Protein AF-A0A674GFD9-F1 (afdb_monomer_lite)

InterPro domains:
  IPR001841 Zinc finger, RING-type [PS50089] (18-59)
  IPR001841 Zinc finger, RING-type [SM00184] (18-58)
  IPR013083 Zinc finger, RING/FYVE/PHD-type [G3DSA:3.30.40.10] (4-87)
  IPR017907 Zinc finger, RING-type, conserved site [PS00518] (34-43)
  IPR027370 Zinc finger, RING-type, eukaryotic [PF13445] (18-56)
  IPR050143 Tripartite motif-containing [PTHR24103] (15-79)

Radius of gyration: 15.79 Å; chains: 1; bounding box: 35×32×41 Å

Sequence (114 aa):
MAAVIELERLQRVLELHCSCCLQLFAEPVRVTGCGHSFCRGCILRYCAGRRRAACPLCRRAFEPQHLRPNRELAALLSLIPRDLNYSGTLRCKLQIIIRGNIELSELSSRVHWP

Foldseek 3Di:
DVVVVVVVVVCVVVVQAAPQLRAGADQWKAQQPPGDIHHPVRQCVVCPPDPWRADPPPRHTGDPVSIDGPVVSVVVVVPDDCVRVPDPPPRSVVRVCVVDPDDPVVVPPPDDDD

pLDDT: mean 73.11, std 19.87, range [34.31, 96.38]

Structure (mmCIF, N/CA/C/O backbone):
data_AF-A0A674GFD9-F1
#
_entry.id   AF-A0A674GFD9-F1
#
loop_
_atom_site.group_PDB
_atom_site.id
_atom_site.type_symbol
_atom_site.label_atom_id
_atom_site.label_alt_id
_atom_site.label_comp_id
_atom_site.label_asym_id
_atom_site.label_entity_id
_atom_site.label_seq_id
_atom_site.pdbx_PDB_ins_code
_atom_site.Cartn_x
_atom_site.Cartn_y
_atom_site.Cartn_z
_atom_site.occupancy
_atom_site.B_iso_or_equiv
_atom_site.auth_seq_id
_atom_site.auth_comp_id
_atom_site.auth_asym_id
_atom_site.auth_atom_id
_atom_site.pdbx_PDB_model_num
ATOM 1 N N . MET A 1 1 ? -19.118 6.050 21.189 1.00 57.38 1 MET A N 1
ATOM 2 C CA . MET A 1 1 ? -18.974 6.969 20.034 1.00 57.38 1 MET A CA 1
ATOM 3 C C . MET A 1 1 ? -17.670 7.768 20.083 1.00 57.38 1 MET A C 1
ATOM 5 O O . MET A 1 1 ? -16.923 7.675 19.126 1.00 57.38 1 MET A O 1
ATOM 9 N N . ALA A 1 2 ? -17.320 8.451 21.182 1.00 59.75 2 ALA A N 1
ATOM 10 C CA . ALA A 1 2 ? -16.053 9.201 21.290 1.00 59.75 2 ALA A CA 1
ATOM 11 C C . ALA A 1 2 ? -14.779 8.362 21.024 1.00 59.75 2 ALA A C 1
ATOM 13 O O . ALA A 1 2 ? -13.908 8.789 20.278 1.00 59.75 2 ALA A O 1
ATOM 14 N N . ALA A 1 3 ? -14.705 7.131 21.547 1.00 61.94 3 ALA A N 1
ATOM 15 C CA . ALA A 1 3 ? -13.560 6.239 21.318 1.00 61.94 3 ALA A CA 1
ATOM 16 C C . ALA A 1 3 ? -13.393 5.799 19.847 1.00 61.94 3 ALA A C 1
ATOM 18 O O . ALA A 1 3 ? -12.276 5.582 19.390 1.00 61.94 3 ALA A O 1
ATOM 19 N N . VAL A 1 4 ? -14.496 5.698 19.095 1.00 63.72 4 VAL A N 1
ATOM 20 C CA . VAL A 1 4 ? -14.466 5.357 17.661 1.00 63.72 4 VAL A CA 1
ATOM 21 C C . VAL A 1 4 ? -13.934 6.542 16.857 1.00 63.72 4 VAL A C 1
ATOM 23 O O . VAL A 1 4 ? -13.088 6.361 15.990 1.00 63.72 4 VAL A O 1
ATOM 26 N N . ILE A 1 5 ? -14.355 7.759 17.214 1.00 63.00 5 ILE A N 1
ATOM 27 C CA . ILE A 1 5 ? -13.889 8.998 16.578 1.00 63.00 5 ILE A CA 1
ATOM 28 C C . ILE A 1 5 ? -12.377 9.188 16.784 1.00 63.00 5 ILE A C 1
ATOM 30 O O . ILE A 1 5 ? -11.678 9.525 15.828 1.00 63.00 5 ILE A O 1
ATOM 34 N N . GLU A 1 6 ? -11.839 8.901 17.976 1.00 73.88 6 GLU A N 1
ATOM 35 C CA . GLU A 1 6 ? -10.387 9.023 18.188 1.00 73.88 6 GLU A CA 1
ATOM 36 C C . GLU A 1 6 ? -9.584 7.952 17.448 1.00 73.88 6 GLU A C 1
ATOM 38 O O . GLU A 1 6 ? -8.525 8.264 16.904 1.00 73.88 6 GLU A O 1
ATOM 43 N N . LEU A 1 7 ? -10.099 6.726 17.322 1.00 68.12 7 LEU A N 1
ATOM 44 C CA . LEU A 1 7 ? -9.469 5.700 16.488 1.00 68.12 7 LEU A CA 1
ATOM 45 C C . LEU A 1 7 ? -9.463 6.089 15.003 1.00 68.12 7 LEU A C 1
ATOM 47 O O . LEU A 1 7 ? -8.433 5.957 14.345 1.00 68.12 7 LEU A O 1
ATOM 51 N N . GLU A 1 8 ? -10.566 6.619 14.476 1.00 67.38 8 GLU A N 1
ATOM 52 C CA . GLU A 1 8 ? -10.638 7.095 13.088 1.00 67.38 8 GLU A CA 1
ATOM 53 C C . GLU A 1 8 ? -9.679 8.266 12.827 1.00 67.38 8 GLU A C 1
ATOM 55 O O . GLU A 1 8 ? -9.031 8.332 11.777 1.00 67.38 8 GLU A O 1
ATOM 60 N N . ARG A 1 9 ? -9.539 9.187 13.788 1.00 72.00 9 ARG A N 1
ATOM 61 C CA . ARG A 1 9 ? -8.575 10.294 13.693 1.00 72.00 9 ARG A CA 1
ATOM 62 C C . ARG A 1 9 ? -7.139 9.786 13.711 1.00 72.00 9 ARG A C 1
ATOM 64 O O . ARG A 1 9 ? -6.350 10.213 12.871 1.00 72.00 9 ARG A O 1
ATOM 71 N N . LEU A 1 10 ? -6.814 8.837 14.588 1.00 72.75 10 LEU A N 1
ATOM 72 C CA . LEU A 1 10 ? -5.495 8.202 14.624 1.00 72.75 10 LEU A CA 1
ATOM 73 C C . LEU A 1 10 ? -5.188 7.465 13.315 1.00 72.75 10 LEU A C 1
ATOM 75 O O . LEU A 1 10 ? -4.096 7.608 12.776 1.00 72.75 10 LEU A O 1
ATOM 79 N N . GLN A 1 11 ? -6.157 6.755 12.736 1.00 69.56 11 GLN A N 1
ATOM 80 C CA . GLN A 1 11 ? -5.985 6.074 11.448 1.00 69.56 11 GLN A CA 1
ATOM 81 C C . GLN A 1 11 ? -5.700 7.032 10.284 1.00 69.56 11 GLN A C 1
ATOM 83 O O . GLN A 1 11 ? -4.966 6.667 9.361 1.00 69.56 11 GLN A O 1
ATOM 88 N N . ARG A 1 12 ? -6.278 8.242 10.310 1.00 68.88 12 ARG A N 1
ATOM 89 C CA . ARG A 1 12 ? -5.991 9.288 9.316 1.00 68.88 12 ARG A CA 1
ATOM 90 C C . ARG A 1 12 ? -4.599 9.880 9.498 1.00 68.88 12 ARG A C 1
ATOM 92 O O . ARG A 1 12 ? -3.898 10.038 8.508 1.00 68.88 12 ARG A O 1
ATOM 99 N N . VAL A 1 13 ? -4.193 10.168 10.735 1.00 71.62 13 VAL A N 1
ATOM 100 C CA . VAL A 1 13 ? -2.852 10.703 11.039 1.00 71.62 13 VAL A CA 1
ATOM 101 C C . VAL A 1 13 ? -1.753 9.687 10.709 1.00 71.62 13 VAL A C 1
ATOM 103 O O . VAL A 1 13 ? -0.681 10.069 10.256 1.00 71.62 13 VAL A O 1
ATOM 106 N N . LEU A 1 14 ? -2.023 8.393 10.894 1.00 75.69 14 LEU A N 1
ATOM 107 C CA . LEU A 1 14 ? -1.065 7.306 10.666 1.00 75.69 14 LEU A CA 1
ATOM 108 C C . LEU A 1 14 ? -1.066 6.755 9.226 1.00 75.69 14 LEU A C 1
ATOM 110 O O . LEU A 1 14 ? -0.365 5.783 8.957 1.00 75.69 14 LEU A O 1
ATOM 114 N N . GLU A 1 15 ? -1.860 7.330 8.314 1.00 81.62 15 GLU A N 1
ATOM 115 C CA . GLU A 1 15 ? -1.969 6.914 6.903 1.00 81.62 15 GLU A CA 1
ATOM 116 C C . GLU A 1 15 ? -2.129 5.393 6.701 1.00 81.62 15 GLU A C 1
ATOM 118 O O . GLU A 1 15 ? -1.492 4.774 5.851 1.00 81.62 15 GLU A O 1
ATOM 123 N N . LEU A 1 16 ? -3.018 4.757 7.469 1.00 86.44 16 LEU A N 1
ATOM 124 C CA . LEU A 1 16 ? -3.144 3.289 7.506 1.00 86.44 16 LEU A CA 1
ATOM 125 C C . LEU A 1 16 ? -3.961 2.687 6.350 1.00 86.44 16 LEU A C 1
ATOM 127 O O . LEU A 1 16 ? -4.289 1.499 6.374 1.00 86.44 16 LEU A O 1
ATOM 131 N N . HIS A 1 17 ? -4.285 3.487 5.334 1.00 86.56 17 HIS A N 1
ATOM 132 C CA . HIS A 1 17 ? -5.159 3.105 4.231 1.00 86.56 17 HIS A CA 1
ATOM 133 C C . HIS A 1 17 ? -4.391 2.924 2.923 1.00 86.56 17 HIS A C 1
ATOM 135 O O . HIS A 1 17 ? -3.609 3.772 2.498 1.00 86.56 17 HIS A O 1
ATOM 141 N N . CYS A 1 18 ? -4.685 1.841 2.211 1.00 88.12 18 CYS A N 1
ATOM 142 C CA . CYS A 1 18 ? -4.133 1.599 0.892 1.00 88.12 18 CYS A CA 1
ATOM 143 C C . CYS A 1 18 ? -4.787 2.501 -0.153 1.00 88.12 18 CYS A C 1
ATOM 145 O O . CYS A 1 18 ? -5.980 2.388 -0.413 1.00 88.12 18 CYS A O 1
ATOM 147 N N . SER A 1 19 ? -3.998 3.2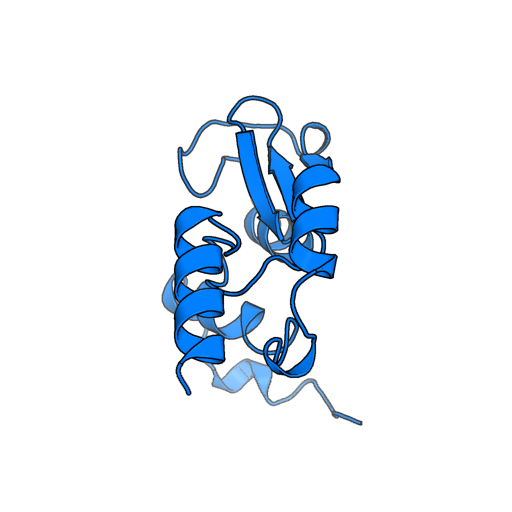95 -0.874 1.00 87.69 19 SER A N 1
ATOM 148 C CA . SER A 1 19 ? -4.513 4.182 -1.929 1.00 87.69 19 SER A CA 1
ATOM 149 C C . SER A 1 19 ? -5.090 3.460 -3.159 1.00 87.69 19 SER A C 1
ATOM 151 O O . SER A 1 19 ? -5.651 4.109 -4.037 1.00 87.69 19 SER A O 1
ATOM 153 N N . CYS A 1 20 ? -4.947 2.130 -3.256 1.00 85.94 20 CYS A N 1
ATOM 154 C CA . CYS A 1 20 ? -5.527 1.332 -4.343 1.00 85.94 20 CYS A CA 1
ATOM 155 C C . CYS A 1 20 ? -6.936 0.809 -4.044 1.00 85.94 20 CYS A C 1
ATOM 157 O O . CYS A 1 20 ? -7.725 0.701 -4.975 1.00 85.94 20 CYS A O 1
ATOM 159 N N . CYS A 1 21 ? -7.223 0.419 -2.796 1.00 83.12 21 CYS A N 1
ATOM 160 C CA . CYS A 1 21 ? -8.538 -0.105 -2.397 1.00 83.12 21 CYS A CA 1
ATOM 161 C C . CYS A 1 21 ? -9.276 0.798 -1.396 1.00 83.12 21 CYS A C 1
ATOM 163 O O . CYS A 1 21 ? -10.426 0.525 -1.057 1.00 83.12 21 CYS A O 1
ATOM 165 N N . LEU A 1 22 ? -8.611 1.853 -0.914 1.00 84.00 22 LEU A N 1
ATOM 166 C CA . LEU A 1 22 ? -9.065 2.813 0.093 1.00 84.00 22 LEU A CA 1
ATOM 167 C C . LEU A 1 22 ? -9.511 2.169 1.413 1.00 84.00 22 LEU A C 1
ATOM 169 O O . LEU A 1 22 ? -10.334 2.731 2.124 1.00 84.00 22 LEU A O 1
ATOM 173 N N . GLN A 1 23 ? -9.014 0.973 1.728 1.00 84.12 23 GLN A N 1
ATOM 174 C CA . GLN A 1 23 ? -9.250 0.271 2.996 1.00 84.12 23 GLN A CA 1
ATOM 175 C C . GLN A 1 23 ? -7.952 0.201 3.799 1.00 84.12 23 GLN A C 1
ATOM 177 O O . GLN A 1 23 ? -6.879 0.463 3.247 1.00 84.12 23 GLN A O 1
ATOM 182 N N . LEU A 1 24 ? -8.040 -0.196 5.070 1.00 84.56 24 LEU A N 1
ATOM 183 C CA . LEU A 1 24 ? -6.861 -0.546 5.860 1.00 84.56 24 LEU A CA 1
ATOM 184 C C . LEU A 1 24 ? -5.991 -1.562 5.106 1.00 84.56 24 LEU A C 1
ATOM 186 O O . LEU A 1 24 ? -6.504 -2.423 4.382 1.00 84.56 24 LEU A O 1
ATOM 190 N N . PHE A 1 25 ? -4.668 -1.450 5.230 1.00 88.44 25 PHE A N 1
ATOM 191 C CA . PHE A 1 25 ? -3.792 -2.360 4.498 1.00 88.44 25 PHE A CA 1
ATOM 192 C C . PHE A 1 25 ? -3.998 -3.818 4.929 1.00 88.44 25 PHE A C 1
ATOM 194 O O . PHE A 1 25 ? -3.989 -4.154 6.110 1.00 88.44 25 PHE A O 1
ATOM 201 N N . ALA A 1 26 ? -4.083 -4.701 3.939 1.00 87.75 26 ALA A N 1
ATOM 202 C CA . ALA A 1 26 ? -3.946 -6.139 4.111 1.00 87.75 26 ALA A CA 1
ATOM 203 C C . ALA A 1 26 ? -2.578 -6.554 3.562 1.00 87.75 26 ALA A C 1
ATOM 205 O O . ALA A 1 26 ? -2.296 -6.314 2.384 1.00 87.75 26 ALA A O 1
ATOM 206 N N . GLU A 1 27 ? -1.732 -7.138 4.416 1.00 90.94 27 GLU A N 1
ATOM 207 C CA . GLU A 1 27 ? -0.348 -7.513 4.084 1.00 90.94 27 GLU A CA 1
ATOM 208 C C . GLU A 1 27 ? 0.412 -6.356 3.395 1.00 90.94 27 GLU A C 1
ATOM 210 O O . GLU A 1 27 ? 0.687 -6.415 2.189 1.00 90.94 27 GLU A O 1
ATOM 215 N N . PRO A 1 28 ? 0.697 -5.254 4.112 1.00 94.12 28 PRO A N 1
ATOM 216 C CA . PRO A 1 28 ? 1.307 -4.079 3.505 1.00 94.12 28 PRO A CA 1
ATOM 217 C C . PRO A 1 28 ? 2.694 -4.392 2.934 1.00 94.12 28 PRO A C 1
ATOM 219 O O . PRO A 1 28 ? 3.562 -4.965 3.598 1.00 94.12 28 PRO A O 1
ATOM 222 N N . VAL A 1 29 ? 2.925 -3.951 1.701 1.00 95.38 29 VAL A N 1
ATOM 223 C CA . VAL A 1 29 ? 4.228 -3.977 1.033 1.00 95.38 29 VAL A CA 1
ATOM 224 C C . VAL A 1 29 ? 4.607 -2.572 0.586 1.00 95.38 29 VAL A C 1
ATOM 226 O O . VAL A 1 29 ? 3.765 -1.823 0.095 1.00 95.38 29 VAL A O 1
ATOM 229 N N . ARG A 1 30 ? 5.883 -2.221 0.737 1.00 95.62 30 ARG A N 1
ATOM 230 C CA . ARG A 1 30 ? 6.472 -0.951 0.309 1.00 95.62 30 ARG A CA 1
ATOM 231 C C . ARG A 1 30 ? 7.248 -1.113 -0.992 1.00 95.62 30 ARG A C 1
ATOM 233 O O . ARG A 1 30 ? 7.972 -2.094 -1.177 1.00 95.62 30 ARG A O 1
ATOM 240 N N . VAL A 1 31 ? 7.138 -0.120 -1.869 1.00 95.25 31 VAL A N 1
ATOM 241 C CA . VAL A 1 31 ? 7.965 -0.006 -3.075 1.00 95.25 31 VAL A CA 1
ATOM 242 C C . VAL A 1 31 ? 9.317 0.601 -2.694 1.00 95.25 31 VAL A C 1
ATOM 244 O O . VAL A 1 31 ? 9.423 1.794 -2.385 1.00 95.25 31 VAL A O 1
ATOM 247 N N . THR A 1 32 ? 10.367 -0.220 -2.719 1.00 89.44 32 THR A N 1
ATOM 248 C CA . THR A 1 32 ? 11.746 0.215 -2.457 1.00 89.44 32 THR A CA 1
ATOM 249 C C . THR A 1 32 ? 12.170 1.186 -3.562 1.00 89.44 32 THR A C 1
ATOM 251 O O . THR A 1 32 ? 12.189 0.825 -4.734 1.00 89.44 32 THR A O 1
ATOM 254 N N . GLY A 1 33 ? 12.419 2.447 -3.202 1.00 90.44 33 GLY A N 1
ATOM 255 C CA . GLY A 1 33 ? 12.759 3.528 -4.135 1.00 90.44 33 GLY A CA 1
ATOM 256 C C . GLY A 1 33 ? 11.795 4.715 -4.103 1.00 90.44 33 GLY A C 1
ATOM 257 O O . GLY A 1 33 ? 12.216 5.834 -4.381 1.00 90.44 33 GLY A O 1
ATOM 258 N N . CYS A 1 34 ? 10.523 4.530 -3.727 1.00 94.12 34 CYS A N 1
ATOM 259 C CA . CYS A 1 34 ? 9.607 5.656 -3.474 1.00 94.12 34 CYS A CA 1
ATOM 260 C C . CYS A 1 34 ? 8.912 5.623 -2.110 1.00 94.12 34 CYS A C 1
ATOM 262 O O . CYS A 1 34 ? 8.294 6.614 -1.748 1.00 94.12 34 CYS A O 1
ATOM 264 N N . GLY A 1 35 ? 8.997 4.520 -1.363 1.00 93.44 35 GLY A N 1
ATOM 265 C CA . GLY A 1 35 ? 8.499 4.430 0.013 1.00 93.44 35 GLY A CA 1
ATOM 266 C C . GLY A 1 35 ? 6.989 4.215 0.150 1.00 93.44 35 GLY A C 1
ATOM 267 O O . GLY A 1 35 ? 6.548 3.779 1.208 1.00 93.44 35 GLY A O 1
ATOM 268 N N . HIS A 1 36 ? 6.209 4.431 -0.911 1.00 94.94 36 HIS A N 1
ATOM 269 C CA . HIS A 1 36 ? 4.765 4.212 -0.893 1.00 94.94 36 HIS A CA 1
ATOM 270 C C . HIS A 1 36 ? 4.408 2.749 -0.614 1.00 94.94 36 HIS A C 1
ATOM 272 O O . HIS A 1 36 ? 5.027 1.829 -1.162 1.00 94.94 36 HIS A O 1
ATOM 278 N N . SER A 1 37 ? 3.388 2.558 0.224 1.00 94.56 37 SER A N 1
ATOM 279 C CA . SER A 1 37 ? 2.897 1.243 0.636 1.00 94.56 37 SER A CA 1
ATOM 280 C C . SER A 1 37 ? 1.538 0.924 0.017 1.00 94.56 37 SER A C 1
ATOM 282 O O . SER A 1 37 ? 0.722 1.811 -0.225 1.00 94.56 37 SER A O 1
ATOM 284 N N . PHE A 1 38 ? 1.298 -0.360 -0.243 1.00 93.19 38 PHE A N 1
ATOM 285 C CA . PHE A 1 38 ? 0.076 -0.907 -0.840 1.00 93.19 38 PHE A CA 1
ATOM 286 C C . PHE A 1 38 ? -0.237 -2.268 -0.218 1.00 93.19 38 PHE A C 1
ATOM 288 O O . PHE A 1 38 ? 0.662 -2.930 0.295 1.00 93.19 38 PHE A O 1
ATOM 295 N N . CYS A 1 39 ? -1.485 -2.737 -0.295 1.00 92.69 39 CYS A N 1
ATOM 296 C CA . CYS A 1 39 ? -1.758 -4.145 0.000 1.00 92.69 39 CYS A CA 1
ATOM 297 C C . CYS A 1 39 ? -1.000 -5.015 -1.006 1.00 92.69 39 CYS A C 1
ATOM 299 O O . CYS A 1 39 ? -1.016 -4.706 -2.206 1.00 92.69 39 CYS A O 1
ATOM 301 N N . ARG A 1 40 ? -0.414 -6.130 -0.558 1.00 91.06 40 ARG A N 1
ATOM 302 C CA . ARG A 1 40 ? 0.290 -7.075 -1.439 1.00 91.06 40 ARG A CA 1
ATOM 303 C C . ARG A 1 40 ? -0.562 -7.468 -2.646 1.00 91.06 40 ARG A C 1
ATOM 305 O O . ARG A 1 40 ? -0.123 -7.343 -3.786 1.00 91.06 40 ARG A O 1
ATOM 312 N N . GLY A 1 41 ? -1.818 -7.847 -2.410 1.00 88.06 41 GLY A N 1
ATOM 313 C CA . GLY A 1 41 ? -2.753 -8.187 -3.485 1.00 88.06 41 GLY A CA 1
ATOM 314 C C . GLY A 1 41 ? -3.065 -7.020 -4.431 1.00 88.06 41 GLY A C 1
ATOM 315 O O . GLY A 1 41 ? -3.221 -7.233 -5.631 1.00 88.06 41 GLY A O 1
ATOM 316 N N . CYS A 1 42 ? -3.135 -5.783 -3.930 1.00 88.69 42 CYS A N 1
ATOM 317 C CA . CYS A 1 42 ? -3.431 -4.6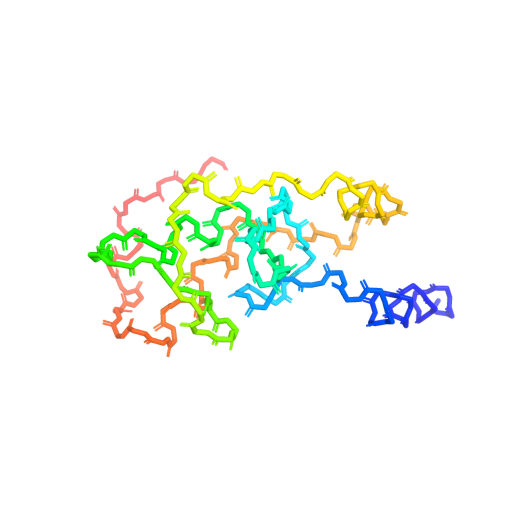05 -4.752 1.00 88.69 42 CYS A CA 1
ATOM 318 C C . CYS A 1 42 ? -2.296 -4.282 -5.722 1.00 88.69 42 CYS A C 1
ATOM 320 O O . CYS A 1 42 ? -2.550 -4.109 -6.913 1.00 88.69 42 CYS A O 1
ATOM 322 N N . ILE A 1 43 ? -1.052 -4.230 -5.238 1.00 89.00 43 ILE A N 1
ATOM 323 C CA . ILE A 1 43 ? 0.078 -3.867 -6.098 1.00 89.00 43 ILE A CA 1
ATOM 324 C C . ILE A 1 43 ? 0.397 -4.968 -7.113 1.00 89.00 43 ILE A C 1
ATOM 326 O O . ILE A 1 43 ? 0.664 -4.663 -8.271 1.00 89.00 43 ILE A O 1
ATOM 330 N N . LEU A 1 44 ? 0.280 -6.244 -6.726 1.00 88.38 44 LEU A N 1
ATOM 331 C CA . LEU A 1 44 ? 0.483 -7.362 -7.651 1.00 88.38 44 LEU A CA 1
ATOM 332 C C . LEU A 1 44 ? -0.562 -7.356 -8.771 1.00 88.38 44 LEU A C 1
ATOM 334 O O . LEU A 1 44 ? -0.197 -7.490 -9.935 1.00 88.38 44 LEU A O 1
ATOM 338 N N . ARG A 1 45 ? -1.843 -7.123 -8.444 1.00 86.00 45 ARG A N 1
ATOM 339 C CA . ARG A 1 45 ? -2.906 -6.963 -9.451 1.00 86.00 45 ARG A CA 1
ATOM 340 C C . ARG A 1 45 ? -2.674 -5.757 -10.354 1.00 86.00 45 ARG A C 1
ATOM 342 O O . ARG A 1 45 ? -2.866 -5.864 -11.555 1.00 86.00 45 ARG A O 1
ATOM 349 N N . TYR A 1 46 ? -2.242 -4.627 -9.797 1.00 84.94 46 TYR A N 1
ATOM 350 C CA . TYR A 1 46 ? -1.934 -3.434 -10.586 1.00 84.94 46 TYR A CA 1
ATOM 351 C C . TYR A 1 46 ? -0.798 -3.680 -11.592 1.00 84.94 46 TYR A C 1
ATOM 353 O O . TYR A 1 46 ? -0.854 -3.183 -12.718 1.00 84.94 46 TYR A O 1
ATOM 361 N N . CYS A 1 47 ? 0.228 -4.430 -11.186 1.00 83.88 47 CYS A N 1
ATOM 362 C CA . CYS A 1 47 ? 1.372 -4.779 -12.025 1.00 83.88 47 CYS A CA 1
ATOM 363 C C . CYS A 1 47 ? 1.088 -5.925 -13.006 1.00 83.88 47 CYS A C 1
ATOM 365 O O . CYS A 1 47 ? 1.793 -6.035 -14.009 1.00 83.88 47 CYS A O 1
ATOM 367 N N . ALA A 1 48 ? 0.081 -6.764 -12.744 1.00 83.50 48 ALA A N 1
ATOM 368 C CA . ALA A 1 48 ? -0.285 -7.870 -13.620 1.00 83.50 48 ALA A CA 1
ATOM 369 C C . ALA A 1 48 ? -0.607 -7.358 -15.036 1.00 83.50 48 ALA A C 1
ATOM 371 O O . ALA A 1 48 ? -1.378 -6.417 -15.214 1.00 83.50 48 ALA A O 1
ATOM 372 N N . GLY A 1 49 ? 0.027 -7.951 -16.050 1.00 72.81 49 GLY A N 1
ATOM 373 C CA . GLY A 1 49 ? -0.160 -7.577 -17.457 1.00 72.81 49 GLY A CA 1
ATOM 374 C C . GLY A 1 49 ? 0.574 -6.308 -17.913 1.00 72.81 49 GLY A C 1
ATOM 375 O O . GLY A 1 49 ? 0.504 -5.960 -19.091 1.00 72.81 49 GLY A O 1
ATOM 376 N N . ARG A 1 50 ? 1.317 -5.613 -17.038 1.00 76.44 50 ARG A N 1
ATOM 377 C CA . ARG A 1 50 ? 2.118 -4.440 -17.431 1.00 76.44 50 ARG A CA 1
ATOM 378 C C . ARG A 1 50 ? 3.549 -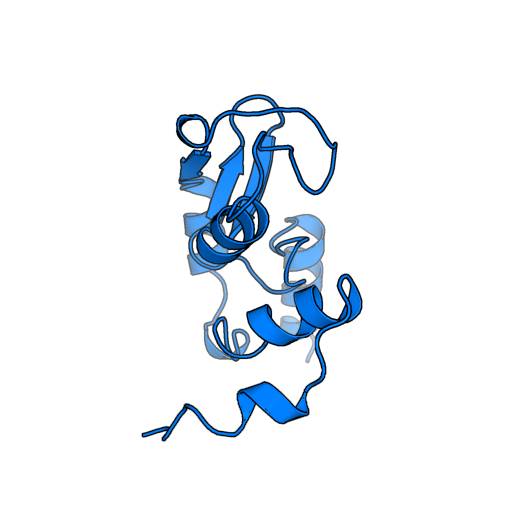4.845 -17.784 1.00 76.44 50 ARG A C 1
ATOM 380 O O . ARG A 1 50 ? 4.227 -5.483 -16.989 1.00 76.44 50 ARG A O 1
ATOM 387 N N . ARG A 1 51 ? 4.055 -4.377 -18.936 1.00 73.12 51 ARG A N 1
ATOM 388 C CA . ARG A 1 51 ? 5.464 -4.579 -19.351 1.00 73.12 51 ARG A CA 1
ATOM 389 C C . ARG A 1 51 ? 6.477 -3.903 -18.420 1.00 73.12 51 ARG A C 1
ATOM 391 O O . ARG A 1 51 ? 7.616 -4.343 -18.346 1.00 73.12 51 ARG A O 1
ATOM 398 N N . ARG A 1 52 ? 6.089 -2.812 -17.750 1.00 79.31 52 ARG A N 1
ATOM 399 C CA . ARG A 1 52 ? 6.912 -2.088 -16.769 1.00 79.31 52 ARG A CA 1
ATOM 400 C C . ARG A 1 52 ? 6.053 -1.723 -15.565 1.00 79.31 52 ARG A C 1
ATOM 402 O O . ARG A 1 52 ? 4.983 -1.134 -15.732 1.00 79.31 52 ARG A O 1
ATOM 409 N N . ALA A 1 53 ? 6.516 -2.069 -14.368 1.00 85.81 53 ALA A N 1
ATOM 410 C CA . ALA A 1 53 ? 5.840 -1.696 -13.135 1.00 85.81 53 ALA A CA 1
ATOM 411 C C . ALA A 1 53 ? 6.194 -0.251 -12.745 1.00 85.81 53 ALA A C 1
ATOM 413 O O . ALA A 1 53 ? 7.335 0.195 -12.865 1.00 85.81 53 ALA A O 1
ATOM 414 N N . ALA A 1 54 ? 5.186 0.495 -12.301 1.00 90.81 54 ALA A N 1
ATOM 415 C CA . ALA A 1 54 ? 5.315 1.874 -11.849 1.00 90.81 54 ALA A CA 1
ATOM 416 C C . ALA A 1 54 ? 4.434 2.091 -10.621 1.00 90.81 54 ALA A C 1
ATOM 418 O O . ALA A 1 54 ? 3.377 1.477 -10.495 1.00 90.81 54 ALA A O 1
ATOM 419 N N . CYS A 1 55 ? 4.872 2.934 -9.691 1.00 91.75 55 CYS A N 1
ATOM 420 C CA . CYS A 1 55 ? 4.120 3.204 -8.472 1.00 91.75 55 CYS A CA 1
ATOM 421 C C . CYS A 1 55 ? 2.751 3.833 -8.814 1.00 91.75 55 CYS A C 1
ATOM 423 O O . CYS A 1 55 ? 2.731 4.859 -9.496 1.00 91.75 55 CYS A O 1
ATOM 425 N N . PRO A 1 56 ? 1.621 3.302 -8.307 1.00 89.75 56 PRO A N 1
ATOM 426 C CA . PRO A 1 56 ? 0.297 3.884 -8.543 1.00 89.75 56 PRO A CA 1
ATOM 427 C C . PRO A 1 56 ? 0.148 5.346 -8.092 1.00 89.75 56 PRO A C 1
ATOM 429 O O . PRO A 1 56 ? -0.673 6.066 -8.655 1.00 89.75 56 PRO A O 1
ATOM 432 N N . LEU A 1 57 ? 0.931 5.783 -7.096 1.00 88.69 57 LEU A N 1
ATOM 433 C CA . LEU A 1 57 ? 0.866 7.135 -6.530 1.00 88.69 57 LEU A CA 1
ATOM 434 C C . LEU A 1 57 ? 1.779 8.123 -7.259 1.00 88.69 57 LEU A C 1
ATOM 436 O O . LEU A 1 57 ? 1.313 9.110 -7.817 1.00 88.69 57 LEU A O 1
ATOM 440 N N . CYS A 1 58 ? 3.083 7.849 -7.291 1.00 90.94 58 CYS A N 1
ATOM 441 C CA . CYS A 1 58 ? 4.072 8.791 -7.826 1.00 90.94 58 CYS A CA 1
ATOM 442 C C . CYS A 1 58 ? 4.576 8.445 -9.231 1.00 90.94 58 CYS A C 1
ATOM 444 O O . CYS A 1 58 ? 5.457 9.126 -9.747 1.00 90.94 58 CYS A O 1
ATOM 446 N N . ARG A 1 59 ? 4.072 7.361 -9.839 1.00 90.06 59 ARG A N 1
ATOM 447 C CA . ARG A 1 59 ? 4.436 6.876 -11.185 1.00 90.06 59 ARG A CA 1
ATOM 448 C C . ARG A 1 59 ? 5.917 6.520 -11.378 1.00 90.06 59 ARG A C 1
ATOM 450 O O . ARG A 1 59 ? 6.316 6.177 -12.487 1.00 90.06 59 ARG A O 1
ATOM 457 N N . ARG A 1 60 ? 6.730 6.527 -10.312 1.00 92.19 60 ARG A N 1
ATOM 458 C CA . ARG A 1 60 ? 8.133 6.088 -10.353 1.00 92.19 60 ARG A CA 1
ATOM 459 C C . ARG A 1 60 ? 8.205 4.615 -10.751 1.00 92.19 60 ARG A C 1
ATOM 461 O O . ARG A 1 60 ? 7.535 3.785 -10.135 1.00 92.19 60 ARG A O 1
ATOM 468 N N . ALA A 1 61 ? 9.005 4.312 -11.769 1.00 91.81 61 ALA A N 1
ATOM 469 C CA . ALA A 1 61 ? 9.248 2.945 -12.208 1.00 91.81 61 ALA A CA 1
ATOM 470 C C . ALA A 1 61 ? 9.918 2.129 -11.094 1.00 91.81 61 ALA A C 1
ATOM 472 O O . ALA A 1 61 ? 10.733 2.654 -10.334 1.00 91.81 61 ALA A O 1
ATOM 473 N N . PHE A 1 62 ? 9.563 0.854 -10.996 1.00 90.94 62 PHE A N 1
ATOM 474 C CA . PHE A 1 62 ? 10.192 -0.084 -10.076 1.00 90.94 62 PHE A CA 1
ATOM 475 C C . PHE A 1 62 ? 10.138 -1.498 -10.658 1.00 90.94 62 PHE A C 1
ATOM 477 O O . PHE A 1 62 ? 9.366 -1.773 -11.575 1.00 90.94 62 PHE A O 1
ATOM 484 N N . GLU A 1 63 ? 10.939 -2.404 -10.112 1.00 87.69 63 GLU A N 1
ATOM 485 C CA . GLU A 1 63 ? 10.891 -3.821 -10.464 1.00 87.69 63 GLU A CA 1
ATOM 486 C C . GLU A 1 63 ? 10.126 -4.594 -9.388 1.00 87.69 63 GLU A C 1
ATOM 488 O O . GLU A 1 63 ? 10.270 -4.271 -8.211 1.00 87.69 63 GLU A O 1
ATOM 493 N N . PRO A 1 64 ? 9.348 -5.636 -9.722 1.00 81.88 64 PRO A N 1
ATOM 494 C CA . PRO A 1 64 ? 8.581 -6.398 -8.731 1.00 81.88 64 PRO A CA 1
ATOM 495 C C . PRO A 1 64 ? 9.403 -6.906 -7.532 1.00 81.88 64 PRO A C 1
ATOM 497 O O . PRO A 1 64 ? 8.894 -6.946 -6.414 1.00 81.88 64 PRO A O 1
ATOM 500 N N . GLN A 1 65 ? 10.689 -7.214 -7.732 1.00 86.50 65 GLN A N 1
ATOM 501 C CA . GLN A 1 65 ? 11.634 -7.598 -6.674 1.00 86.50 65 GLN A CA 1
ATOM 502 C C . GLN A 1 65 ? 11.925 -6.491 -5.641 1.00 86.50 65 GLN A C 1
ATOM 504 O O . GLN A 1 65 ? 12.385 -6.769 -4.533 1.00 86.50 65 GLN A O 1
ATOM 509 N N . HIS A 1 66 ? 11.620 -5.236 -5.973 1.00 89.94 66 HIS A N 1
ATOM 510 C CA . HIS A 1 66 ? 11.719 -4.082 -5.080 1.00 89.94 66 HIS A CA 1
ATOM 511 C C . HIS A 1 66 ? 10.510 -3.946 -4.144 1.00 89.94 66 HIS A C 1
ATOM 513 O O . HIS A 1 66 ? 10.479 -3.023 -3.328 1.00 89.94 66 HIS A O 1
ATOM 519 N N . LEU A 1 67 ? 9.522 -4.842 -4.211 1.00 92.88 67 LEU A N 1
ATOM 520 C CA . LEU A 1 67 ? 8.458 -4.909 -3.214 1.00 92.88 67 LEU A CA 1
ATOM 521 C C . LEU A 1 67 ? 8.978 -5.608 -1.957 1.00 92.88 67 LEU A C 1
ATOM 523 O O . LEU A 1 67 ? 9.402 -6.764 -1.994 1.00 92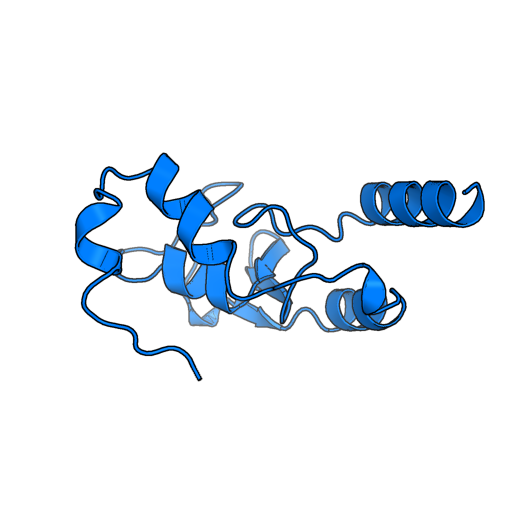.88 67 LEU A O 1
ATOM 527 N N . ARG A 1 68 ? 8.929 -4.908 -0.824 1.00 96.38 68 ARG A N 1
ATOM 528 C CA . ARG A 1 68 ? 9.313 -5.456 0.481 1.00 96.38 68 ARG A CA 1
ATOM 529 C C . ARG A 1 68 ? 8.127 -5.409 1.437 1.00 96.38 68 ARG A C 1
ATOM 531 O O . ARG A 1 68 ? 7.403 -4.418 1.413 1.00 96.38 68 ARG A O 1
ATOM 538 N N . PRO A 1 69 ? 7.904 -6.429 2.280 1.00 96.00 69 PRO A N 1
ATOM 539 C CA . PRO A 1 69 ? 6.942 -6.318 3.373 1.00 96.00 69 PRO A CA 1
ATOM 540 C C . PRO A 1 69 ? 7.241 -5.086 4.234 1.00 96.00 69 PRO A C 1
ATOM 542 O O . PRO A 1 69 ? 8.402 -4.818 4.538 1.00 96.00 69 PRO A O 1
ATOM 545 N N . ASN A 1 70 ? 6.205 -4.341 4.610 1.00 95.38 70 ASN A N 1
ATOM 546 C CA . ASN A 1 70 ? 6.309 -3.221 5.541 1.00 95.38 70 ASN A CA 1
ATOM 547 C C . ASN A 1 70 ? 5.874 -3.717 6.927 1.00 95.38 70 ASN A C 1
ATOM 549 O O . ASN A 1 70 ? 4.683 -3.740 7.246 1.00 95.38 70 ASN A O 1
ATOM 553 N N . ARG A 1 71 ? 6.838 -4.225 7.704 1.00 93.75 71 ARG A N 1
ATOM 554 C CA . ARG A 1 71 ? 6.573 -4.895 8.988 1.00 93.75 71 ARG A CA 1
ATOM 555 C C . ARG A 1 71 ? 6.104 -3.908 10.048 1.00 93.75 71 ARG A C 1
ATOM 557 O O . ARG A 1 71 ? 5.262 -4.258 10.865 1.00 93.75 71 ARG A O 1
ATOM 564 N N . GLU A 1 72 ? 6.608 -2.684 9.993 1.00 91.75 72 GLU A N 1
ATOM 565 C CA . GLU A 1 72 ? 6.251 -1.588 10.884 1.00 91.75 72 GLU A CA 1
ATOM 566 C C . GLU A 1 72 ? 4.772 -1.234 10.710 1.00 91.75 72 GLU A C 1
ATOM 568 O O . GLU A 1 72 ? 4.007 -1.210 11.672 1.00 91.75 72 GLU A O 1
ATOM 573 N N . LEU A 1 73 ? 4.335 -1.066 9.460 1.00 90.50 73 LEU A N 1
ATOM 574 C CA . LEU A 1 73 ? 2.936 -0.803 9.140 1.00 90.50 73 LEU A CA 1
ATOM 575 C C . LEU A 1 73 ? 2.033 -1.991 9.499 1.00 90.50 73 LEU A C 1
ATOM 577 O O . LEU A 1 73 ? 0.944 -1.794 10.029 1.00 90.50 73 LEU A O 1
ATOM 581 N N . ALA A 1 74 ? 2.493 -3.226 9.273 1.00 89.88 74 ALA A N 1
ATOM 582 C CA . ALA A 1 74 ? 1.770 -4.426 9.698 1.00 89.88 74 ALA A CA 1
ATOM 583 C C . ALA A 1 74 ? 1.590 -4.492 11.228 1.00 89.88 74 ALA A C 1
ATOM 585 O O . ALA A 1 74 ? 0.508 -4.842 11.699 1.00 89.88 74 ALA A O 1
ATOM 586 N N . ALA A 1 75 ? 2.617 -4.117 11.997 1.00 90.00 75 ALA A N 1
ATOM 587 C CA . ALA A 1 75 ? 2.549 -4.060 13.453 1.00 90.00 75 ALA A CA 1
ATOM 588 C C . ALA A 1 75 ? 1.538 -3.007 13.931 1.00 90.00 75 ALA A C 1
ATOM 590 O O . ALA A 1 75 ? 0.706 -3.316 14.780 1.00 90.00 75 ALA A O 1
ATOM 591 N N . LEU A 1 76 ? 1.526 -1.809 13.335 1.00 86.62 76 LEU A N 1
ATOM 592 C CA . LEU A 1 76 ? 0.537 -0.773 13.663 1.00 86.62 76 LEU A CA 1
ATOM 593 C C . LEU A 1 76 ? -0.898 -1.227 13.374 1.00 86.62 76 LEU A C 1
ATOM 595 O O . LEU A 1 76 ? -1.787 -1.036 14.199 1.00 86.62 76 LEU A O 1
ATOM 599 N N . LEU A 1 77 ? -1.127 -1.881 12.234 1.00 85.19 77 LEU A N 1
ATOM 600 C CA . LEU A 1 77 ? -2.453 -2.391 11.867 1.00 85.19 77 LEU A CA 1
ATOM 601 C C . LEU A 1 77 ? -2.951 -3.480 12.821 1.00 85.19 77 LEU A C 1
ATOM 603 O O . LEU A 1 77 ? -4.157 -3.611 13.009 1.00 85.19 77 LEU A O 1
ATOM 607 N N . SER A 1 78 ? -2.043 -4.239 13.444 1.00 84.94 78 SER A N 1
ATOM 608 C CA . SER A 1 78 ? -2.405 -5.268 14.427 1.00 84.94 78 SER A CA 1
ATOM 609 C C . SER A 1 78 ? -2.999 -4.699 15.720 1.00 84.94 78 SER A C 1
ATOM 611 O O . SER A 1 78 ? -3.689 -5.420 16.437 1.00 84.94 78 SER A O 1
ATOM 613 N N . LEU A 1 79 ? -2.778 -3.408 15.992 1.00 83.62 79 LEU A N 1
ATOM 614 C CA . LEU A 1 79 ? -3.334 -2.706 17.149 1.00 83.62 79 LEU A CA 1
ATOM 615 C C . LEU A 1 79 ? -4.785 -2.255 16.920 1.00 83.62 79 LEU A C 1
ATOM 617 O O . LEU A 1 79 ? -5.447 -1.822 17.861 1.00 83.62 79 LEU A O 1
ATOM 621 N N . ILE A 1 80 ? -5.291 -2.337 15.684 1.00 78.69 80 ILE A N 1
ATOM 622 C CA . ILE A 1 80 ? -6.659 -1.936 15.349 1.00 78.69 80 ILE A CA 1
ATOM 623 C C . ILE A 1 80 ? -7.605 -3.132 15.553 1.00 78.69 80 ILE A C 1
ATOM 625 O O . ILE A 1 80 ? -7.373 -4.195 14.968 1.00 78.69 80 ILE A O 1
ATOM 629 N N . PRO A 1 81 ? -8.700 -2.979 16.326 1.00 71.25 81 PRO A N 1
ATOM 630 C CA . PRO A 1 81 ? -9.703 -4.027 16.498 1.00 71.25 81 PRO A CA 1
ATOM 631 C C . PRO A 1 81 ? -10.275 -4.515 15.159 1.00 71.25 81 PRO A C 1
ATOM 633 O O . PRO A 1 81 ? -10.644 -3.717 14.293 1.00 71.25 81 PRO A O 1
ATOM 636 N N . ARG A 1 82 ? -10.366 -5.841 14.986 1.00 59.81 82 ARG A N 1
ATOM 637 C CA . ARG A 1 82 ? -10.748 -6.480 13.710 1.00 59.81 82 ARG A CA 1
ATOM 638 C C . ARG A 1 82 ? -12.204 -6.230 13.309 1.00 59.81 82 ARG A C 1
ATOM 640 O O . ARG A 1 82 ? -12.526 -6.361 12.132 1.00 59.81 82 ARG A O 1
ATOM 647 N N . ASP A 1 83 ? -13.041 -5.802 14.246 1.00 57.41 83 ASP A N 1
ATOM 648 C CA . ASP A 1 83 ? -14.475 -5.558 14.045 1.00 57.41 83 ASP A CA 1
ATOM 649 C C . ASP A 1 83 ? -14.755 -4.327 13.159 1.00 57.41 83 ASP A C 1
ATOM 651 O O . ASP A 1 83 ? -15.852 -4.166 12.632 1.00 57.41 83 ASP A O 1
ATOM 655 N N . LEU A 1 84 ? -13.742 -3.482 12.931 1.00 52.59 84 LEU A N 1
ATOM 656 C CA . LEU A 1 84 ? -13.768 -2.364 11.976 1.00 52.59 84 LEU A CA 1
ATOM 657 C C . LEU A 1 84 ? -13.233 -2.753 10.584 1.00 52.59 84 LEU A C 1
ATOM 659 O O . LEU A 1 84 ? -13.236 -1.936 9.665 1.00 52.59 84 LEU A O 1
ATOM 663 N N . ASN A 1 85 ? -12.756 -3.990 10.407 1.00 48.44 85 ASN A N 1
ATOM 664 C CA . ASN A 1 85 ? -12.064 -4.454 9.204 1.00 48.44 85 ASN A CA 1
ATOM 665 C C . ASN A 1 85 ? -12.957 -5.391 8.368 1.00 48.44 85 ASN A C 1
ATOM 667 O O . ASN A 1 85 ? -12.623 -6.552 8.117 1.00 48.44 85 ASN A O 1
ATOM 671 N N . TYR A 1 86 ? -14.124 -4.896 7.941 1.00 43.25 86 TYR A N 1
ATOM 672 C CA . TYR A 1 86 ? -15.036 -5.655 7.083 1.00 43.25 86 TYR A CA 1
ATOM 673 C C . TYR A 1 86 ? -14.501 -5.735 5.637 1.00 43.25 86 TYR A C 1
ATOM 675 O O . TYR A 1 86 ? -14.695 -4.852 4.803 1.00 43.25 86 TYR A O 1
ATOM 683 N N . SER A 1 87 ? -13.870 -6.873 5.335 1.00 48.56 87 SER A N 1
ATOM 684 C CA . SER A 1 87 ? -13.599 -7.451 4.006 1.00 48.56 87 SER A CA 1
ATOM 685 C C . SER A 1 87 ? -12.459 -6.850 3.154 1.00 48.56 87 SER A C 1
ATOM 687 O O . SER A 1 87 ? -12.637 -6.092 2.199 1.00 48.56 87 SER A O 1
ATOM 689 N N . GLY A 1 88 ? -11.247 -7.365 3.378 1.00 49.47 88 GLY A N 1
ATOM 690 C CA . GLY A 1 88 ? -10.112 -7.239 2.453 1.00 49.47 88 GLY A CA 1
ATOM 691 C C . GLY A 1 88 ? -10.253 -8.006 1.121 1.00 49.47 88 GLY A C 1
ATOM 692 O O . GLY A 1 88 ? -9.325 -7.987 0.313 1.00 49.47 88 GLY A O 1
ATOM 693 N N . THR A 1 89 ? -11.383 -8.670 0.849 1.00 48.78 89 THR A N 1
ATOM 694 C CA . THR A 1 89 ? -11.558 -9.548 -0.328 1.00 48.78 89 THR A CA 1
ATOM 695 C C . THR A 1 89 ? -12.639 -9.100 -1.318 1.00 48.78 89 THR A C 1
ATOM 697 O O . THR A 1 89 ? -12.432 -9.265 -2.520 1.00 48.78 89 THR A O 1
ATOM 700 N N . LEU A 1 90 ? -13.736 -8.467 -0.883 1.00 45.34 90 LEU A N 1
ATOM 701 C CA . LEU A 1 90 ? -14.847 -8.098 -1.782 1.00 45.34 90 LEU A CA 1
ATOM 702 C C . LEU A 1 90 ? -14.656 -6.728 -2.457 1.00 45.34 90 LEU A C 1
ATOM 704 O O . LEU A 1 90 ? -15.010 -6.543 -3.622 1.00 45.34 90 LEU A O 1
ATOM 708 N N . ARG A 1 91 ? -14.011 -5.769 -1.782 1.00 45.50 91 ARG A N 1
ATOM 709 C CA . ARG A 1 91 ? -13.882 -4.390 -2.292 1.00 45.50 91 ARG A CA 1
ATOM 710 C C . ARG A 1 91 ? -12.719 -4.173 -3.267 1.00 45.50 91 ARG A C 1
ATOM 712 O O . ARG A 1 91 ? -12.749 -3.237 -4.062 1.00 45.50 91 ARG A O 1
ATOM 719 N N . CYS A 1 92 ? -11.719 -5.062 -3.267 1.00 44.06 92 CYS A N 1
ATOM 720 C CA . CYS A 1 92 ? -10.572 -4.986 -4.184 1.00 44.06 92 CYS A CA 1
ATOM 721 C C . CYS A 1 92 ? -10.939 -5.224 -5.661 1.00 44.06 92 CYS A C 1
ATOM 723 O O . CYS A 1 92 ? -10.152 -4.854 -6.530 1.00 44.06 92 CYS A O 1
ATOM 725 N N . LYS A 1 93 ? -12.104 -5.825 -5.957 1.00 46.91 93 LYS A N 1
ATOM 726 C CA . LYS A 1 93 ? -12.631 -5.933 -7.329 1.00 46.91 93 LYS A CA 1
ATOM 727 C C . LYS A 1 93 ? -13.280 -4.620 -7.788 1.00 46.91 93 LYS A C 1
ATOM 729 O O . LYS A 1 93 ? -13.012 -4.167 -8.894 1.00 46.91 93 LYS A O 1
ATOM 734 N N . LEU A 1 94 ? -14.056 -3.968 -6.917 1.00 44.06 94 LEU A N 1
ATOM 735 C CA . LEU A 1 94 ? -14.883 -2.802 -7.261 1.00 44.06 94 LEU A CA 1
ATOM 736 C C . LEU A 1 94 ? -14.082 -1.562 -7.697 1.00 44.06 94 LEU A C 1
ATOM 738 O O . LEU A 1 94 ? -14.504 -0.866 -8.611 1.00 44.06 94 LEU A O 1
ATOM 742 N N . GLN A 1 95 ? -12.917 -1.279 -7.102 1.00 41.03 95 GLN A N 1
ATOM 743 C CA . GLN A 1 95 ? -12.186 -0.037 -7.418 1.00 41.03 95 GLN A CA 1
ATOM 744 C C . GLN A 1 95 ? -11.304 -0.089 -8.678 1.00 41.03 95 GLN A C 1
ATOM 746 O O . GLN A 1 95 ? -10.966 0.964 -9.215 1.00 41.03 95 GLN A O 1
ATOM 751 N N . ILE A 1 96 ? -10.956 -1.277 -9.188 1.00 45.47 96 ILE A N 1
ATOM 752 C CA . ILE A 1 96 ? -10.231 -1.402 -10.469 1.00 45.47 96 ILE A CA 1
ATOM 753 C C . ILE A 1 96 ? -11.211 -1.296 -11.653 1.00 45.47 96 ILE A C 1
ATOM 755 O O . ILE A 1 96 ? -10.868 -0.681 -12.660 1.00 45.47 96 ILE A O 1
ATOM 759 N N . ILE A 1 97 ? -12.448 -1.787 -11.494 1.00 44.72 97 ILE A N 1
ATOM 760 C CA . ILE A 1 97 ? -13.514 -1.749 -12.516 1.00 44.72 97 ILE A CA 1
ATOM 761 C C . ILE A 1 97 ? -13.875 -0.304 -12.914 1.00 44.72 97 ILE A C 1
ATOM 763 O O . ILE A 1 97 ? -14.065 -0.012 -14.089 1.00 44.72 97 ILE A O 1
ATOM 767 N N . ILE A 1 98 ? -13.868 0.643 -11.968 1.00 41.41 98 ILE A N 1
ATOM 768 C CA . ILE A 1 98 ? -14.225 2.053 -12.236 1.00 41.41 98 ILE A CA 1
ATOM 769 C C . ILE A 1 98 ? -13.131 2.792 -13.048 1.00 41.41 98 ILE A C 1
ATOM 771 O O . ILE A 1 98 ? -13.395 3.832 -13.644 1.00 41.41 98 ILE A O 1
ATOM 775 N N . ARG A 1 99 ? -11.894 2.269 -13.111 1.00 46.31 99 ARG A N 1
ATOM 776 C CA . ARG A 1 99 ? -10.770 2.872 -13.865 1.00 46.31 99 ARG A CA 1
ATOM 777 C C . ARG A 1 99 ? -10.385 2.121 -15.147 1.00 46.31 99 ARG A C 1
ATOM 779 O O . ARG A 1 99 ? -9.451 2.545 -15.826 1.00 46.31 99 ARG A O 1
ATOM 786 N N . GLY A 1 100 ? -11.091 1.048 -15.497 1.00 45.44 100 GLY A N 1
ATOM 787 C CA . GLY A 1 100 ? -10.883 0.291 -16.730 1.00 45.44 100 GLY A CA 1
ATOM 788 C C . GLY A 1 100 ? -12.130 -0.518 -17.072 1.00 45.44 100 GLY A C 1
ATOM 789 O O . GLY A 1 100 ? -12.379 -1.532 -16.433 1.00 45.44 100 GLY A O 1
ATOM 790 N N . ASN A 1 101 ? -12.890 -0.033 -18.056 1.00 43.31 101 ASN A N 1
ATOM 791 C CA . ASN A 1 101 ? -14.148 -0.579 -18.582 1.00 43.31 101 ASN A CA 1
ATOM 792 C C . ASN A 1 101 ? -14.184 -2.121 -18.685 1.00 43.31 101 ASN A C 1
ATOM 794 O O . ASN A 1 101 ? -13.75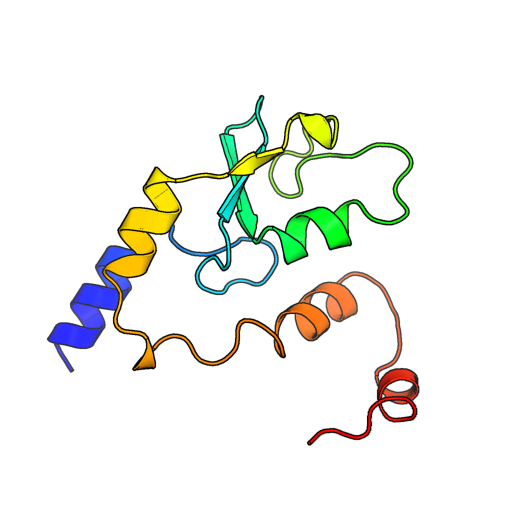4 -2.676 -19.693 1.00 43.31 101 ASN A O 1
ATOM 798 N N . ILE A 1 102 ? -14.732 -2.809 -17.678 1.00 48.66 102 ILE A N 1
ATOM 799 C CA . ILE A 1 102 ? -15.173 -4.212 -17.763 1.00 48.66 102 ILE A CA 1
ATOM 800 C C . ILE A 1 102 ? -16.562 -4.277 -17.118 1.00 48.66 102 ILE A C 1
ATOM 802 O O . ILE A 1 102 ? -16.729 -3.842 -15.977 1.00 48.66 102 ILE A O 1
ATOM 806 N N . GLU A 1 103 ? -17.564 -4.768 -17.851 1.00 43.62 103 GLU A N 1
ATOM 807 C CA . GLU A 1 103 ? -18.952 -4.823 -17.382 1.00 43.62 103 GLU A CA 1
ATOM 808 C C . GLU A 1 103 ? -19.147 -5.841 -16.248 1.00 43.62 103 GLU A C 1
ATOM 810 O O . GLU A 1 103 ? -18.589 -6.938 -16.234 1.00 43.62 103 GLU A O 1
ATOM 815 N N . LEU A 1 104 ? -19.986 -5.467 -15.278 1.00 47.78 104 LEU A N 1
ATOM 816 C CA . LEU A 1 104 ? -20.313 -6.245 -14.076 1.00 47.78 104 LEU A CA 1
ATOM 817 C C . LEU A 1 104 ? -20.979 -7.606 -14.373 1.00 47.78 104 LEU A C 1
ATOM 819 O O . LEU A 1 104 ? -20.994 -8.481 -13.507 1.00 47.78 104 LEU A O 1
ATOM 823 N N . SER A 1 105 ? -21.523 -7.789 -15.576 1.00 44.84 105 SER A N 1
ATOM 824 C CA . SER A 1 105 ? -22.308 -8.953 -16.005 1.00 44.84 105 SER A CA 1
ATOM 825 C C . SER A 1 105 ? -21.477 -10.237 -16.156 1.00 44.84 105 SER A C 1
ATOM 827 O O . SER A 1 105 ? -21.965 -11.316 -15.815 1.00 44.84 105 SER A O 1
ATOM 829 N N . GLU A 1 106 ? -20.205 -10.143 -16.558 1.00 43.75 106 GLU A N 1
ATOM 830 C CA . GLU A 1 106 ? -19.329 -11.307 -16.799 1.00 43.75 106 GLU A CA 1
ATOM 831 C C . GLU A 1 106 ? -18.775 -11.966 -15.519 1.00 43.75 106 GLU A C 1
ATOM 833 O O . GLU A 1 106 ? -18.223 -13.067 -15.561 1.00 43.75 106 GLU A O 1
ATOM 838 N N . LEU A 1 107 ? -18.912 -11.317 -14.359 1.00 47.19 107 LEU A N 1
ATOM 839 C CA . LEU A 1 107 ? -18.357 -11.796 -13.084 1.00 47.19 107 LEU A CA 1
ATOM 840 C C . LEU A 1 107 ? -19.316 -12.691 -12.284 1.00 47.19 107 LEU A C 1
ATOM 842 O O . LEU A 1 107 ? -18.873 -13.372 -11.358 1.00 47.19 107 LEU A O 1
ATOM 846 N N . SER A 1 108 ? -20.605 -12.698 -12.632 1.00 41.25 108 SER A N 1
ATOM 847 C CA . SER A 1 108 ? -21.649 -13.449 -11.918 1.00 41.25 108 SER A CA 1
ATOM 848 C C . SER A 1 108 ? -21.630 -14.956 -12.206 1.00 41.25 108 SER A C 1
ATOM 850 O O . SER A 1 108 ? -22.068 -15.754 -11.384 1.00 41.25 108 SER A O 1
ATOM 852 N N . SER A 1 109 ? -21.073 -15.366 -13.345 1.00 38.75 109 SER A N 1
ATOM 853 C CA . SER A 1 109 ? -21.221 -16.722 -13.884 1.00 38.75 109 SER A CA 1
ATOM 854 C C . SER A 1 109 ? -20.127 -17.715 -13.467 1.00 38.75 109 SER A C 1
ATOM 856 O O . SER A 1 109 ? -20.205 -18.885 -13.832 1.00 38.75 109 SER A O 1
ATOM 858 N N . ARG A 1 110 ? -19.101 -17.297 -12.706 1.00 41.62 110 ARG A N 1
ATOM 859 C CA . ARG A 1 110 ? -17.912 -18.136 -12.414 1.00 41.62 110 ARG A CA 1
ATOM 860 C C . ARG A 1 110 ? -17.602 -18.402 -10.941 1.00 41.62 110 ARG A C 1
ATOM 862 O O . ARG A 1 110 ? -16.546 -18.955 -10.647 1.00 41.62 110 ARG A O 1
ATOM 869 N N . VAL A 1 111 ? -18.467 -18.029 -10.005 1.00 41.00 111 VAL A N 1
ATOM 870 C CA . VAL A 1 111 ? -18.179 -1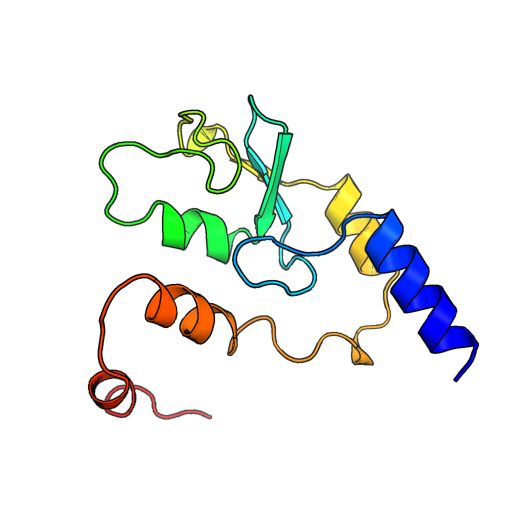8.223 -8.576 1.00 41.00 111 VAL A CA 1
ATOM 871 C C . VAL A 1 111 ? -19.416 -18.688 -7.823 1.00 41.00 111 VAL A C 1
ATOM 873 O O . VAL A 1 111 ? -20.298 -17.899 -7.506 1.00 41.00 111 VAL A O 1
ATOM 876 N N . HIS A 1 112 ? -19.444 -19.984 -7.515 1.00 35.22 112 HIS A N 1
ATOM 877 C CA . HIS A 1 112 ? -20.250 -20.532 -6.431 1.00 35.22 112 HIS A CA 1
ATOM 878 C C . HIS A 1 112 ? -19.542 -20.179 -5.112 1.00 35.22 112 HIS A C 1
ATOM 880 O O . HIS A 1 112 ? -18.368 -20.511 -4.935 1.00 35.22 112 HIS A O 1
ATOM 886 N N . TRP A 1 113 ? -20.214 -19.424 -4.246 1.00 35.22 113 TRP A N 1
ATOM 887 C CA . TRP A 1 113 ? -19.690 -18.949 -2.963 1.00 35.22 113 TRP A CA 1
ATOM 888 C C . TRP A 1 113 ? -20.122 -19.919 -1.846 1.00 35.22 113 TRP A C 1
ATOM 890 O O . TRP A 1 113 ? -21.327 -20.147 -1.740 1.00 35.22 113 TRP A O 1
ATOM 900 N N . PRO A 1 114 ? -19.198 -20.512 -1.064 1.00 34.31 114 PRO A N 1
ATOM 901 C CA . PRO A 1 114 ? -19.542 -21.240 0.158 1.00 34.31 114 PRO A CA 1
ATOM 902 C C . PRO A 1 114 ? -19.926 -20.305 1.314 1.00 34.31 114 PRO A C 1
ATOM 904 O O . PRO A 1 114 ? -19.382 -19.178 1.389 1.00 34.31 114 PRO A O 1
#

Secondary structure (DSSP, 8-state):
-HHHHHHHHHHHHTT-B-TTTSSB-SSEEEETTT--EEEHHHHHHHHTT-SSEE-TTT--EE-GGGEEE-HHHHHHHHTS-GGG---TTTHHHHHHHTTS---GGGGTTS----

Organism: Taeniopygia guttata (NCBI:txid59729)